Protein AF-A0A480A624-F1 (afdb_monomer_lite)

Sequence (75 aa):
MNYSKVLARKLPIGSGAIESLIRQVVNLRMKGNSKFWLRENAEIMLHLRCQWIAGNWNNFCNSIFISFINPQAVT

Foldseek 3Di:
DDVVVCVVVVHPPDCVVVVVVVVVVLCVVQDDPPRDDDPVRSVVVVVQVVCVVVVNNVVVVVVVVVCVVDVPPPD

Secondary structure (DSSP, 8-state):
--HHHHHHTT---SHHHHHHHHHHHHHHHH--TT----HHHHHHHHHHHHHHHTT-HHHHHHHHHHHHH-TTS--

Organism: NCBI:txid531300

pLDDT: mean 73.77, std 10.77, ran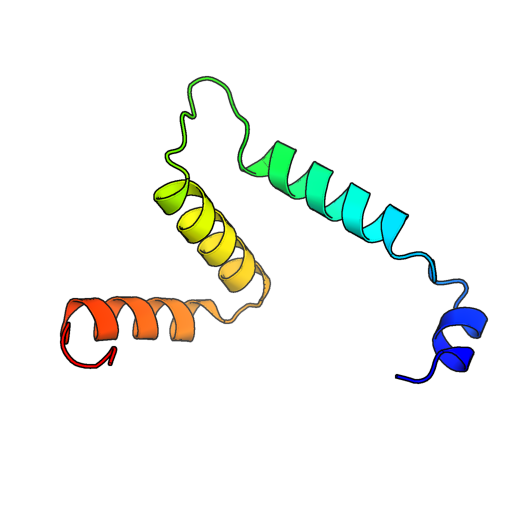ge [36.97, 85.19]

Structure (mmCIF, N/CA/C/O backbone):
data_AF-A0A480A624-F1
#
_entry.id   AF-A0A480A624-F1
#
loop_
_atom_site.group_PDB
_atom_site.id
_atom_site.type_symbol
_atom_site.label_atom_id
_atom_site.label_alt_id
_atom_site.label_comp_id
_atom_site.label_asym_id
_atom_site.label_entity_id
_atom_site.label_seq_id
_atom_site.pdbx_PDB_ins_code
_atom_site.Cartn_x
_atom_site.Cartn_y
_atom_site.Cartn_z
_atom_site.occupancy
_atom_site.B_iso_or_equiv
_atom_site.auth_seq_id
_atom_site.auth_comp_id
_atom_site.auth_asym_id
_atom_site.auth_atom_id
_atom_site.pdbx_PDB_model_num
ATOM 1 N N . MET A 1 1 ? 25.401 -10.564 -2.648 1.00 52.31 1 MET A N 1
ATOM 2 C CA . MET A 1 1 ? 24.824 -9.515 -3.520 1.00 52.31 1 MET A CA 1
ATOM 3 C C . MET A 1 1 ? 25.873 -9.151 -4.568 1.00 52.31 1 MET A C 1
ATOM 5 O O . MET A 1 1 ? 26.945 -8.708 -4.189 1.00 52.31 1 MET A O 1
ATOM 9 N N . ASN A 1 2 ? 25.669 -9.478 -5.851 1.00 54.84 2 ASN A N 1
ATOM 10 C CA . ASN A 1 2 ? 26.739 -9.392 -6.859 1.00 54.84 2 ASN A CA 1
ATOM 11 C C . ASN A 1 2 ? 26.770 -8.006 -7.533 1.00 54.84 2 ASN A C 1
ATOM 13 O O . ASN A 1 2 ? 26.120 -7.798 -8.560 1.00 54.84 2 ASN A O 1
ATOM 17 N N . TYR A 1 3 ? 27.505 -7.067 -6.932 1.00 56.62 3 TYR A N 1
ATOM 18 C CA . TYR A 1 3 ? 27.599 -5.661 -7.352 1.00 56.62 3 TYR A CA 1
ATOM 19 C C . TYR A 1 3 ? 27.988 -5.485 -8.830 1.00 56.62 3 TYR A C 1
ATOM 21 O O . TYR A 1 3 ? 27.443 -4.612 -9.505 1.00 56.62 3 TYR A O 1
ATOM 29 N N . SER A 1 4 ? 28.815 -6.379 -9.383 1.00 61.09 4 SER A N 1
ATOM 30 C CA . SER A 1 4 ? 29.239 -6.325 -10.790 1.00 61.09 4 SER A CA 1
ATOM 31 C C . SER A 1 4 ? 28.083 -6.485 -11.789 1.00 61.09 4 SER A C 1
ATOM 33 O O . SER A 1 4 ? 28.109 -5.887 -12.861 1.00 61.09 4 SER A O 1
ATOM 35 N N . LYS A 1 5 ? 27.021 -7.233 -11.441 1.00 61.06 5 LYS A N 1
ATOM 36 C CA . LYS A 1 5 ? 25.831 -7.389 -12.306 1.00 61.06 5 LYS A CA 1
ATOM 37 C C . LYS A 1 5 ? 24.936 -6.144 -12.307 1.00 61.06 5 LYS A C 1
ATOM 39 O O . LYS A 1 5 ? 24.256 -5.885 -13.297 1.00 61.06 5 LYS A O 1
ATOM 44 N N . VAL A 1 6 ? 24.925 -5.390 -11.208 1.00 62.06 6 VAL A N 1
ATOM 45 C CA . VAL A 1 6 ? 24.127 -4.160 -11.045 1.00 62.06 6 VAL A CA 1
ATOM 46 C C . VAL A 1 6 ? 24.772 -3.011 -11.825 1.00 62.06 6 VAL A C 1
ATOM 48 O O . VAL A 1 6 ? 24.083 -2.277 -12.531 1.00 62.06 6 VAL A O 1
ATOM 51 N N . LEU A 1 7 ? 26.106 -2.952 -11.786 1.00 60.72 7 LEU A N 1
ATOM 52 C CA . LEU A 1 7 ? 26.934 -2.013 -12.543 1.00 60.72 7 LEU A CA 1
ATOM 53 C C . LEU A 1 7 ? 26.782 -2.208 -14.060 1.00 60.72 7 LEU A C 1
ATOM 55 O O . LEU A 1 7 ? 26.547 -1.246 -14.789 1.00 60.72 7 LEU A O 1
ATOM 59 N N . ALA A 1 8 ? 26.798 -3.463 -14.526 1.00 64.81 8 ALA A N 1
ATOM 60 C CA . ALA A 1 8 ? 26.595 -3.806 -15.937 1.00 64.81 8 ALA A CA 1
ATOM 61 C C . ALA A 1 8 ? 25.201 -3.425 -16.474 1.00 64.81 8 ALA A C 1
ATOM 63 O O . ALA A 1 8 ? 25.041 -3.188 -17.668 1.00 64.81 8 ALA A O 1
ATOM 64 N N . ARG A 1 9 ? 24.187 -3.338 -15.601 1.00 68.69 9 ARG A N 1
ATOM 65 C CA . ARG A 1 9 ? 22.813 -2.951 -15.968 1.00 68.69 9 ARG A CA 1
ATOM 66 C C . ARG A 1 9 ? 22.546 -1.445 -15.867 1.00 68.69 9 ARG A C 1
ATOM 68 O O . ARG A 1 9 ? 21.400 -1.046 -16.047 1.00 68.69 9 ARG A O 1
ATOM 75 N N . LYS A 1 10 ? 23.562 -0.612 -15.575 1.00 58.41 10 LYS A N 1
ATOM 76 C CA . LYS A 1 10 ? 23.408 0.836 -15.303 1.00 58.41 10 LYS A CA 1
ATOM 77 C C . LYS A 1 10 ? 22.316 1.138 -14.267 1.00 58.41 10 LYS A C 1
ATOM 79 O O . LYS A 1 10 ? 21.670 2.183 -14.311 1.00 58.41 10 LYS A O 1
ATOM 84 N N . LEU A 1 11 ? 22.084 0.213 -13.341 1.00 58.69 11 LEU A N 1
ATOM 85 C CA . LEU A 1 11 ? 21.132 0.439 -12.265 1.00 58.69 11 LEU A CA 1
ATOM 86 C C . LEU A 1 11 ? 21.789 1.372 -11.242 1.00 58.69 11 LEU A C 1
ATOM 88 O O . LEU A 1 11 ? 22.983 1.215 -10.970 1.00 58.69 11 LEU A O 1
ATOM 92 N N . PRO A 1 12 ? 21.052 2.349 -10.688 1.00 56.94 12 PRO A N 1
ATOM 93 C CA . PRO A 1 12 ? 21.600 3.254 -9.691 1.00 56.94 12 PRO A CA 1
ATOM 94 C C . PRO A 1 12 ? 22.094 2.436 -8.492 1.00 56.94 12 PRO A C 1
ATOM 96 O O . PRO A 1 12 ? 21.319 1.794 -7.790 1.00 56.94 12 PRO A O 1
ATOM 99 N N . ILE A 1 13 ? 23.414 2.430 -8.308 1.00 59.22 13 ILE A N 1
ATOM 100 C CA . ILE A 1 13 ? 24.122 1.718 -7.232 1.00 59.22 13 ILE A CA 1
ATOM 101 C C . ILE A 1 13 ? 24.039 2.521 -5.925 1.00 59.22 13 ILE A C 1
ATOM 103 O O . ILE A 1 13 ? 24.199 1.975 -4.838 1.00 59.22 13 ILE A O 1
ATOM 107 N N . GLY A 1 14 ? 23.788 3.830 -6.041 1.00 61.31 14 GLY A N 1
ATOM 108 C CA . GLY A 1 14 ? 23.495 4.707 -4.919 1.00 61.31 14 GLY A CA 1
ATOM 109 C C . GLY A 1 14 ? 22.062 4.496 -4.449 1.00 61.31 14 GLY A C 1
ATOM 110 O O . GLY A 1 14 ? 21.113 4.765 -5.189 1.00 61.31 14 GLY A O 1
ATOM 111 N N . SER A 1 15 ? 21.908 4.055 -3.205 1.00 62.47 15 SER A N 1
ATOM 112 C CA . SER A 1 15 ? 20.608 3.878 -2.557 1.00 62.47 15 SER A CA 1
ATOM 113 C C . SER A 1 15 ? 19.806 5.183 -2.484 1.00 62.47 15 SER A C 1
ATOM 115 O O . SER A 1 15 ? 18.583 5.138 -2.532 1.00 62.47 15 SER A O 1
ATOM 117 N N . GLY A 1 16 ? 20.464 6.348 -2.501 1.00 73.38 16 GLY A N 1
ATOM 118 C CA . GLY A 1 16 ? 19.815 7.649 -2.306 1.00 73.38 16 GLY A CA 1
ATOM 119 C C . GLY A 1 16 ? 18.698 7.985 -3.302 1.00 73.38 16 GLY A C 1
ATOM 120 O O . GLY A 1 16 ? 17.681 8.553 -2.910 1.00 73.38 16 GLY A O 1
ATOM 121 N N . ALA A 1 17 ? 18.825 7.606 -4.579 1.00 75.69 17 ALA A N 1
ATOM 122 C CA . ALA A 1 17 ? 17.755 7.829 -5.559 1.00 75.69 17 ALA A CA 1
ATOM 123 C C . ALA A 1 17 ? 16.532 6.939 -5.276 1.00 75.69 17 ALA A C 1
ATOM 125 O O . ALA A 1 17 ? 15.389 7.381 -5.396 1.00 75.69 17 ALA A O 1
ATOM 126 N N . ILE A 1 18 ? 16.781 5.698 -4.854 1.00 78.19 18 ILE A N 1
ATOM 127 C CA . ILE A 1 18 ? 15.753 4.719 -4.495 1.00 78.19 18 ILE A CA 1
ATOM 128 C C . ILE A 1 18 ? 15.074 5.142 -3.185 1.00 78.19 18 ILE A C 1
ATOM 130 O O . ILE A 1 18 ? 13.850 5.191 -3.121 1.00 78.19 18 ILE A O 1
ATOM 134 N N . GLU A 1 19 ? 15.845 5.537 -2.172 1.00 78.88 19 GLU A N 1
ATOM 135 C CA . GLU A 1 19 ? 15.356 6.055 -0.889 1.00 78.88 19 GLU A CA 1
ATOM 136 C C . GLU A 1 19 ? 14.519 7.327 -1.071 1.00 78.88 19 GLU A C 1
ATOM 138 O O . GLU A 1 19 ? 13.434 7.449 -0.500 1.00 78.88 19 GLU A O 1
ATOM 143 N N . SER A 1 20 ? 14.978 8.255 -1.918 1.00 81.56 20 SER A N 1
ATOM 144 C CA . SER A 1 20 ? 14.231 9.468 -2.263 1.00 81.56 20 SER A CA 1
ATOM 145 C C . SER A 1 20 ? 12.910 9.134 -2.957 1.00 81.56 20 SER A C 1
ATOM 147 O O . SER A 1 20 ? 11.862 9.669 -2.589 1.00 81.56 20 SER A O 1
ATOM 149 N N . LEU A 1 21 ? 12.922 8.199 -3.911 1.00 80.75 21 LEU A N 1
ATOM 150 C CA . LEU A 1 21 ? 11.714 7.756 -4.604 1.00 80.75 21 LEU A CA 1
ATOM 151 C C . LEU A 1 21 ? 10.722 7.093 -3.641 1.00 80.75 21 LEU A C 1
ATOM 153 O O . LEU A 1 21 ? 9.539 7.434 -3.662 1.00 80.75 21 LEU A O 1
ATOM 157 N N . ILE A 1 22 ? 11.193 6.218 -2.749 1.00 80.94 22 ILE A N 1
ATOM 158 C CA . ILE A 1 22 ? 10.364 5.600 -1.706 1.00 80.94 22 ILE A CA 1
ATOM 159 C C . ILE A 1 22 ? 9.759 6.686 -0.812 1.00 80.94 22 ILE A C 1
ATOM 161 O O . ILE A 1 22 ? 8.548 6.696 -0.597 1.00 80.94 22 ILE A O 1
ATOM 165 N N . ARG A 1 23 ? 10.556 7.663 -0.359 1.00 84.44 23 ARG A N 1
ATOM 166 C CA . ARG A 1 23 ? 10.073 8.783 0.462 1.00 84.44 23 ARG A CA 1
ATOM 167 C C . ARG A 1 23 ? 9.004 9.608 -0.255 1.00 84.44 23 ARG A C 1
ATOM 169 O O . ARG A 1 23 ? 8.025 10.004 0.376 1.00 84.44 23 ARG A O 1
ATOM 176 N N . GLN A 1 24 ? 9.161 9.872 -1.551 1.00 85.19 24 GLN A N 1
ATOM 177 C CA . GLN A 1 24 ? 8.160 10.601 -2.335 1.00 85.19 24 GLN A CA 1
ATOM 178 C C . GLN A 1 24 ? 6.869 9.799 -2.507 1.00 85.19 24 GLN A C 1
ATOM 180 O O . GLN A 1 24 ? 5.789 10.334 -2.265 1.00 85.19 24 GLN A O 1
ATOM 185 N N . VAL A 1 25 ? 6.962 8.513 -2.849 1.00 82.75 25 VAL A N 1
ATOM 186 C CA . VAL A 1 25 ? 5.794 7.630 -2.986 1.00 82.75 25 VAL A CA 1
ATOM 187 C C . V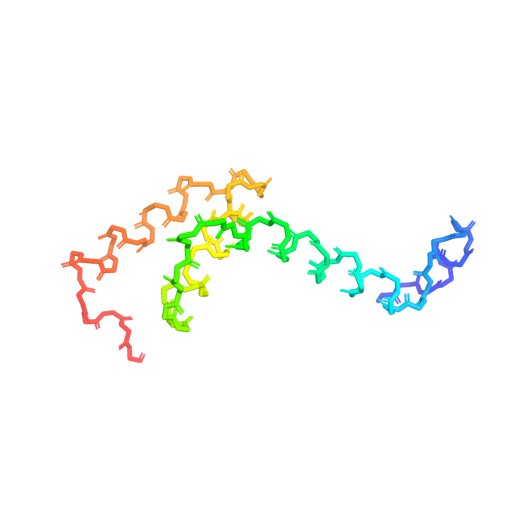AL A 1 25 ? 5.041 7.510 -1.661 1.00 82.75 25 VAL A C 1
ATOM 189 O O . VAL A 1 25 ? 3.820 7.654 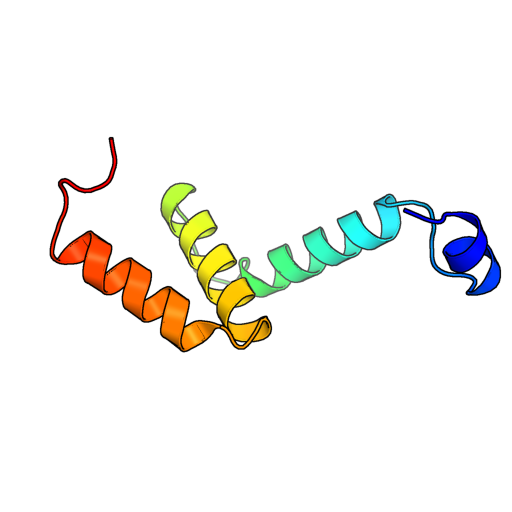-1.63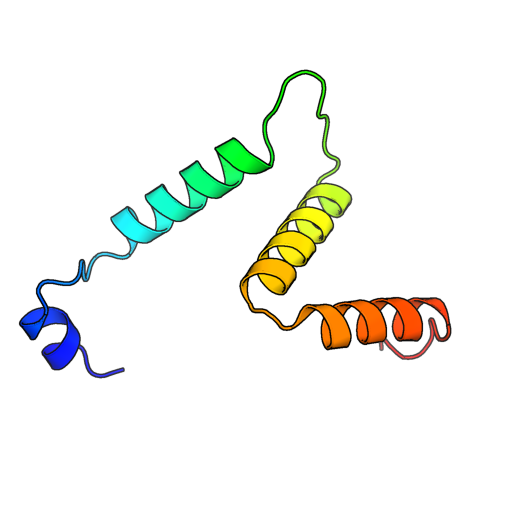9 1.00 82.75 25 VAL A O 1
ATOM 192 N N . VAL A 1 26 ? 5.753 7.315 -0.548 1.00 84.19 26 VAL A N 1
ATOM 193 C CA . VAL A 1 26 ? 5.157 7.263 0.795 1.00 84.19 26 VAL A CA 1
ATOM 194 C C . VAL A 1 26 ? 4.467 8.585 1.127 1.00 84.19 26 VAL A C 1
ATOM 196 O O . VAL A 1 26 ? 3.300 8.579 1.516 1.00 84.19 26 VAL A O 1
ATOM 199 N N . ASN A 1 27 ? 5.127 9.723 0.894 1.00 84.50 27 ASN A N 1
ATOM 200 C CA . ASN A 1 27 ? 4.516 11.034 1.109 1.00 84.50 27 ASN A CA 1
ATOM 201 C C . ASN A 1 27 ? 3.251 11.228 0.265 1.00 84.50 27 ASN A C 1
ATOM 203 O O . ASN A 1 27 ? 2.237 11.639 0.810 1.00 84.50 27 ASN A O 1
ATOM 207 N N . LEU A 1 28 ? 3.261 10.890 -1.026 1.00 83.19 28 LEU A N 1
ATOM 208 C CA . LEU A 1 28 ? 2.089 11.032 -1.902 1.00 83.19 28 LEU A CA 1
ATOM 209 C C . LEU A 1 28 ? 0.919 10.124 -1.497 1.00 83.19 28 LEU A C 1
ATOM 211 O O . LEU A 1 28 ? -0.240 10.454 -1.739 1.00 83.19 28 LEU A O 1
ATOM 215 N N . ARG A 1 29 ? 1.203 8.957 -0.909 1.00 81.12 29 ARG A N 1
ATOM 216 C CA . ARG A 1 29 ? 0.170 7.993 -0.501 1.00 81.12 29 ARG A CA 1
ATOM 217 C C . ARG A 1 29 ? -0.398 8.285 0.882 1.00 81.12 29 ARG A C 1
ATOM 219 O O . ARG A 1 29 ? -1.599 8.106 1.092 1.00 81.12 29 ARG A O 1
ATOM 226 N N . MET A 1 30 ? 0.446 8.723 1.810 1.00 81.50 30 MET A N 1
ATOM 227 C CA . MET A 1 30 ? 0.050 8.976 3.194 1.00 81.50 30 MET A CA 1
ATOM 228 C C . MET A 1 30 ? -0.425 10.415 3.403 1.00 81.50 30 MET A C 1
ATOM 230 O O . MET A 1 30 ? -1.403 10.633 4.118 1.00 81.50 30 MET A O 1
ATOM 234 N N . LYS A 1 31 ? 0.200 11.402 2.752 1.00 78.38 31 LYS A N 1
ATOM 235 C CA . LYS A 1 31 ? -0.183 12.813 2.862 1.00 78.38 31 LYS A CA 1
ATOM 236 C C . LYS A 1 31 ? -1.394 13.097 1.975 1.00 78.38 31 LYS A C 1
ATOM 238 O O . LYS A 1 31 ? -1.422 12.760 0.797 1.00 78.38 31 LYS A O 1
ATOM 243 N N . GLY A 1 32 ? -2.406 13.732 2.545 1.00 77.88 32 GLY A N 1
ATOM 244 C CA . GLY A 1 32 ? -3.580 14.223 1.832 1.00 77.88 32 GLY A CA 1
ATOM 245 C C . GLY A 1 32 ? -4.365 15.168 2.730 1.00 77.88 32 GLY A C 1
ATOM 246 O O . GLY A 1 32 ? -4.218 15.119 3.952 1.00 77.88 32 GLY A O 1
ATOM 247 N N . ASN A 1 33 ? -5.168 16.043 2.134 1.00 68.62 33 ASN A N 1
ATOM 248 C CA . ASN A 1 33 ? -5.977 17.008 2.870 1.00 68.62 33 ASN A CA 1
ATOM 249 C C . ASN A 1 33 ? -6.863 16.261 3.883 1.00 68.62 33 ASN A C 1
ATOM 251 O O . ASN A 1 33 ? -7.484 15.253 3.544 1.00 68.62 33 ASN A O 1
ATOM 255 N N . SER A 1 34 ? -6.854 16.724 5.135 1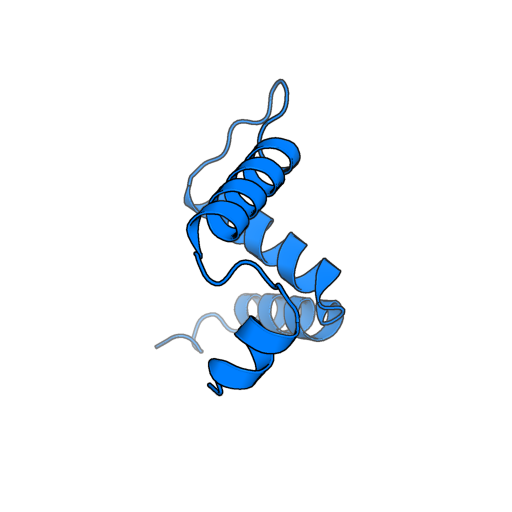.00 70.31 34 SER A N 1
ATOM 256 C CA . SER A 1 34 ? -7.593 16.136 6.265 1.00 70.31 34 SER A CA 1
ATOM 257 C C . SER A 1 34 ? -7.160 14.730 6.718 1.00 70.31 34 SER A C 1
ATOM 259 O O . SER A 1 34 ? -7.861 14.113 7.517 1.00 70.31 34 SER A O 1
ATOM 261 N N . LYS A 1 35 ? -6.000 14.214 6.280 1.00 70.94 35 LYS A N 1
ATOM 262 C CA . LYS A 1 35 ? -5.430 12.959 6.803 1.00 70.94 35 LYS A CA 1
ATOM 263 C C . LYS A 1 35 ? -4.425 13.247 7.914 1.00 70.94 35 LYS A C 1
ATOM 265 O O . LYS A 1 35 ? -3.264 13.553 7.644 1.00 70.94 35 LYS A O 1
ATOM 270 N N . PHE A 1 36 ? -4.874 13.125 9.158 1.00 73.31 36 PHE A N 1
ATOM 271 C CA . PHE A 1 36 ? -4.008 13.157 10.332 1.00 73.31 36 PHE A CA 1
ATOM 272 C C . PHE A 1 36 ? -3.709 11.726 10.769 1.00 73.31 36 PHE A C 1
ATOM 274 O O . PHE A 1 36 ? -4.622 10.942 11.021 1.00 73.31 36 PHE A O 1
ATOM 281 N N . TRP A 1 37 ? -2.425 11.380 10.826 1.00 77.25 37 TRP A N 1
ATOM 282 C CA . TRP A 1 37 ? -1.974 10.048 11.205 1.00 77.25 37 TRP A CA 1
ATOM 283 C C . TRP A 1 37 ? -1.322 10.083 12.581 1.00 77.25 37 TRP A C 1
ATOM 285 O O . TRP A 1 37 ? -0.401 10.864 12.818 1.00 77.25 37 TRP A O 1
ATOM 295 N N . LEU A 1 38 ? -1.756 9.187 13.463 1.00 79.75 38 LEU A N 1
ATOM 296 C CA . LEU A 1 38 ? -0.954 8.767 14.610 1.00 79.75 38 LEU A CA 1
ATOM 297 C C . LEU A 1 38 ? 0.155 7.842 14.096 1.00 79.75 38 LEU A C 1
ATOM 299 O O . LEU A 1 38 ? -0.079 7.081 13.158 1.00 79.75 38 LEU A O 1
ATOM 303 N N . ARG A 1 39 ? 1.359 7.915 14.679 1.00 76.75 39 ARG A N 1
ATOM 304 C CA . ARG A 1 39 ? 2.544 7.181 14.191 1.00 76.75 39 ARG A CA 1
ATOM 305 C C . ARG A 1 39 ? 2.272 5.679 14.036 1.00 76.75 39 ARG A C 1
ATOM 307 O O . ARG A 1 39 ? 2.596 5.115 12.997 1.00 76.75 39 ARG A O 1
ATOM 314 N N . GLU A 1 40 ? 1.614 5.085 15.024 1.00 76.31 40 GLU A N 1
ATOM 315 C CA . GLU A 1 40 ? 1.238 3.666 15.051 1.00 76.31 40 GLU A CA 1
ATOM 316 C C . GLU A 1 40 ? 0.283 3.315 13.896 1.00 76.31 40 GLU A C 1
ATOM 318 O O . GLU A 1 40 ? 0.521 2.388 13.125 1.00 76.31 40 GLU A O 1
ATOM 323 N N . ASN A 1 41 ? -0.749 4.137 13.686 1.00 79.19 41 ASN A N 1
ATOM 324 C CA . ASN A 1 41 ? -1.723 3.941 12.608 1.00 79.19 41 ASN A CA 1
ATOM 325 C C . ASN A 1 41 ? -1.106 4.158 11.217 1.00 79.19 41 ASN A C 1
ATOM 327 O O . ASN A 1 41 ? -1.515 3.520 10.245 1.00 79.19 41 ASN A O 1
ATOM 331 N N . ALA A 1 42 ? -0.128 5.063 11.114 1.00 83.62 42 ALA A N 1
ATOM 332 C CA . ALA A 1 42 ? 0.597 5.339 9.881 1.00 83.62 42 ALA A CA 1
ATOM 333 C C . ALA A 1 42 ? 1.403 4.107 9.440 1.00 83.62 42 ALA A C 1
ATOM 335 O O . ALA A 1 42 ? 1.311 3.686 8.287 1.00 83.62 42 ALA A O 1
ATOM 336 N N . GLU A 1 43 ? 2.161 3.512 10.360 1.00 81.94 43 GLU A N 1
ATOM 337 C CA . GLU A 1 43 ? 3.006 2.352 10.075 1.00 81.94 43 GLU A CA 1
ATOM 338 C C . GLU A 1 43 ? 2.180 1.156 9.590 1.00 81.94 43 GLU A C 1
ATOM 340 O O . GLU A 1 43 ? 2.473 0.588 8.535 1.00 81.94 43 GLU A O 1
ATOM 345 N N . ILE A 1 44 ? 1.079 0.854 10.285 1.00 82.19 44 ILE A N 1
ATOM 346 C CA . ILE A 1 44 ? 0.171 -0.240 9.919 1.00 82.19 44 ILE A CA 1
ATOM 347 C C . ILE A 1 44 ? -0.419 -0.011 8.520 1.00 82.19 44 ILE A C 1
ATOM 349 O O . ILE A 1 44 ? -0.435 -0.923 7.691 1.00 82.19 44 ILE A O 1
ATOM 353 N N . MET A 1 45 ? -0.859 1.213 8.212 1.00 82.81 45 MET A N 1
ATOM 354 C CA . MET A 1 45 ? -1.413 1.545 6.894 1.00 82.81 45 MET A CA 1
ATOM 355 C C . MET A 1 45 ? -0.379 1.504 5.772 1.00 82.81 45 MET A C 1
ATOM 357 O O . MET A 1 45 ? -0.710 1.110 4.650 1.00 82.81 45 MET A O 1
ATOM 361 N N . LEU A 1 46 ? 0.867 1.890 6.041 1.00 85.12 46 LEU A N 1
ATOM 362 C CA . LEU A 1 46 ? 1.945 1.738 5.071 1.00 85.12 46 LEU A CA 1
ATOM 363 C C . LEU A 1 46 ? 2.211 0.254 4.800 1.00 85.12 46 LEU A C 1
ATOM 365 O O . LEU A 1 46 ? 2.274 -0.159 3.642 1.00 85.12 46 LEU A O 1
ATOM 369 N N . HIS A 1 47 ? 2.297 -0.553 5.857 1.00 82.75 47 HIS A N 1
ATOM 370 C CA . HIS A 1 47 ? 2.563 -1.983 5.754 1.00 82.75 47 HIS A CA 1
ATOM 371 C C . HIS A 1 47 ? 1.453 -2.721 4.989 1.00 82.75 47 HIS A C 1
ATOM 373 O O . HIS A 1 47 ? 1.737 -3.471 4.056 1.00 82.75 47 HIS A O 1
ATOM 379 N N . LEU A 1 48 ? 0.188 -2.405 5.282 1.00 83.38 48 LEU A N 1
ATOM 380 C CA . LEU A 1 48 ? -0.998 -2.866 4.551 1.00 83.38 48 LEU A CA 1
ATOM 381 C C . LEU A 1 48 ? -0.864 -2.636 3.034 1.00 83.38 48 LEU A C 1
ATOM 383 O O . LEU A 1 48 ? -1.103 -3.535 2.226 1.00 83.38 48 LEU A O 1
ATOM 387 N N . ARG A 1 49 ? -0.459 -1.425 2.633 1.00 81.81 49 ARG A N 1
ATOM 388 C CA . ARG A 1 49 ? -0.297 -1.053 1.219 1.00 81.81 49 ARG A CA 1
ATOM 389 C C . ARG A 1 49 ? 0.867 -1.791 0.561 1.00 81.81 49 ARG A C 1
ATOM 391 O O . ARG A 1 49 ? 0.740 -2.185 -0.596 1.00 81.81 49 ARG A O 1
ATOM 398 N N . CYS A 1 50 ? 1.967 -2.004 1.279 1.00 83.38 50 CYS A N 1
ATOM 399 C CA . CYS A 1 50 ? 3.091 -2.801 0.789 1.00 83.38 50 CYS A CA 1
ATOM 400 C C . CYS A 1 50 ? 2.677 -4.255 0.531 1.00 83.38 50 CYS A C 1
ATOM 402 O O . CYS A 1 50 ? 2.969 -4.786 -0.538 1.00 83.38 50 CYS A O 1
ATOM 404 N N . GLN A 1 51 ? 1.933 -4.868 1.455 1.00 83.19 51 GLN A N 1
ATOM 405 C CA . GLN A 1 51 ? 1.467 -6.253 1.319 1.00 83.19 51 GLN A CA 1
ATOM 406 C C . GLN A 1 51 ? 0.444 -6.426 0.193 1.00 83.19 51 GLN A C 1
ATOM 408 O O . GLN A 1 51 ? 0.450 -7.447 -0.497 1.00 83.19 51 GLN A O 1
ATOM 413 N N . TRP A 1 52 ? -0.382 -5.402 -0.047 1.00 80.62 52 TRP A N 1
ATOM 414 C CA . TRP A 1 52 ? -1.260 -5.347 -1.214 1.00 80.62 52 TRP A CA 1
ATOM 415 C C . TRP A 1 52 ? -0.470 -5.379 -2.531 1.00 80.62 52 TRP A C 1
ATOM 417 O O . TRP A 1 52 ? -0.781 -6.170 -3.416 1.00 80.62 52 TRP A O 1
ATOM 427 N N . ILE A 1 53 ? 0.580 -4.558 -2.658 1.00 81.31 53 ILE A N 1
ATOM 428 C CA . ILE A 1 53 ? 1.431 -4.519 -3.863 1.00 81.31 53 ILE A CA 1
ATOM 429 C C . ILE A 1 53 ? 2.233 -5.820 -4.020 1.00 81.31 53 ILE A C 1
ATOM 431 O O . ILE A 1 53 ? 2.442 -6.277 -5.140 1.00 81.31 53 ILE A O 1
ATOM 435 N N . ALA A 1 54 ? 2.648 -6.439 -2.913 1.00 83.50 54 ALA A N 1
ATOM 436 C CA . ALA A 1 54 ? 3.375 -7.706 -2.913 1.00 83.50 54 ALA A CA 1
ATOM 437 C C . ALA A 1 54 ? 2.513 -8.921 -3.315 1.00 83.50 54 ALA A C 1
ATOM 439 O O . ALA A 1 54 ? 3.044 -10.023 -3.433 1.00 83.50 54 ALA A O 1
ATOM 440 N N . GLY A 1 55 ? 1.194 -8.757 -3.496 1.00 83.38 55 GLY A N 1
ATOM 441 C CA . GLY A 1 55 ? 0.278 -9.853 -3.833 1.00 83.38 55 GLY A CA 1
ATOM 442 C C . GLY A 1 55 ? 0.043 -10.845 -2.689 1.00 83.38 55 GLY A C 1
ATOM 443 O O . GLY A 1 55 ? -0.636 -11.850 -2.878 1.00 83.38 55 GLY A O 1
ATOM 444 N N . ASN A 1 56 ? 0.556 -10.560 -1.488 1.00 80.50 56 ASN A N 1
ATOM 445 C CA . ASN A 1 56 ? 0.465 -11.437 -0.320 1.00 80.50 56 ASN A CA 1
ATOM 446 C C . ASN A 1 56 ? -0.670 -11.030 0.638 1.00 80.50 56 ASN A C 1
ATOM 448 O O . ASN A 1 56 ? -0.600 -11.217 1.855 1.00 80.50 56 ASN A O 1
ATOM 452 N N . TRP A 1 57 ? -1.729 -10.441 0.082 1.00 78.31 57 TRP A N 1
ATOM 453 C CA . TRP A 1 57 ? -2.853 -9.900 0.842 1.00 78.31 57 TRP A CA 1
ATOM 454 C C . TRP A 1 57 ? -3.536 -10.953 1.718 1.00 78.31 57 TRP A C 1
ATOM 456 O O . TRP A 1 57 ? -3.842 -10.694 2.879 1.00 78.31 57 TRP A O 1
ATOM 466 N N . ASN A 1 58 ? -3.716 -12.164 1.187 1.00 79.06 58 ASN A N 1
ATOM 467 C CA . ASN A 1 58 ? -4.402 -13.241 1.895 1.00 79.06 58 ASN A CA 1
ATOM 468 C C . ASN A 1 58 ? -3.653 -13.672 3.166 1.00 79.06 58 ASN A C 1
ATOM 470 O O . ASN A 1 58 ? -4.261 -13.840 4.219 1.00 79.06 58 ASN A O 1
ATOM 474 N N . ASN A 1 59 ? -2.326 -13.805 3.088 1.00 80.62 59 ASN A N 1
ATOM 475 C CA . ASN A 1 59 ? -1.502 -14.167 4.240 1.00 80.62 59 ASN A CA 1
ATOM 476 C C . ASN A 1 59 ? -1.464 -13.042 5.281 1.00 80.62 59 ASN A C 1
ATOM 478 O O . ASN A 1 59 ? -1.553 -13.312 6.476 1.00 80.62 59 ASN A O 1
ATOM 482 N N . PHE A 1 60 ? -1.405 -11.787 4.826 1.00 81.38 60 PHE A N 1
ATOM 483 C CA . PHE A 1 60 ? -1.463 -10.628 5.710 1.00 81.38 60 PHE A CA 1
ATOM 484 C C . PHE A 1 60 ? -2.797 -10.549 6.461 1.00 81.38 60 PHE A C 1
ATOM 486 O O . PHE A 1 60 ? -2.793 -10.473 7.687 1.00 81.38 60 PHE A O 1
ATOM 493 N N . CYS A 1 61 ? -3.933 -10.636 5.757 1.00 79.44 61 CYS A N 1
ATOM 494 C CA . CYS A 1 61 ? -5.250 -10.679 6.394 1.00 79.44 61 CYS A CA 1
ATOM 495 C C . CYS A 1 61 ? -5.338 -11.834 7.388 1.00 79.44 61 CYS A C 1
ATOM 497 O O . CYS A 1 61 ? -5.728 -11.609 8.529 1.00 79.44 61 CYS A O 1
ATOM 499 N N . ASN A 1 62 ? -4.918 -13.040 6.997 1.00 81.75 62 ASN A N 1
ATOM 500 C CA . ASN A 1 62 ? -4.922 -14.191 7.893 1.00 81.75 62 ASN A CA 1
ATOM 501 C C . ASN A 1 62 ? -4.080 -13.939 9.156 1.00 81.75 62 ASN A C 1
ATOM 503 O O . ASN A 1 62 ? -4.538 -14.233 10.251 1.00 81.75 62 ASN A O 1
ATOM 507 N N . SER A 1 63 ? -2.892 -13.343 9.030 1.00 79.88 63 SER A N 1
ATOM 508 C CA . SER A 1 63 ? -2.033 -12.996 10.172 1.00 79.88 63 SER A CA 1
ATOM 509 C C . SER A 1 63 ? -2.697 -11.989 11.122 1.00 79.88 63 SER A C 1
ATOM 511 O O . SER A 1 63 ? -2.727 -12.206 12.333 1.00 79.88 63 SER A O 1
ATOM 513 N N . ILE A 1 64 ? -3.314 -10.934 10.579 1.00 81.38 64 ILE A N 1
ATOM 514 C CA . ILE A 1 64 ? -4.047 -9.935 11.373 1.00 81.38 64 ILE A CA 1
ATOM 515 C C . ILE A 1 64 ? -5.248 -10.571 12.084 1.00 81.38 64 ILE A C 1
ATOM 517 O O . ILE A 1 64 ? -5.440 -10.354 13.279 1.00 81.38 64 ILE A O 1
ATOM 521 N N . PHE A 1 65 ? -6.037 -11.384 11.376 1.00 79.50 65 PHE A N 1
ATOM 522 C CA . PHE A 1 65 ? -7.193 -12.066 11.957 1.00 79.50 65 PHE A CA 1
ATOM 523 C C . PHE A 1 65 ? -6.783 -13.051 13.058 1.00 79.50 65 PHE A C 1
ATOM 525 O O . PHE A 1 65 ? -7.386 -13.045 14.126 1.00 79.50 65 PHE A O 1
ATOM 532 N N . ILE A 1 66 ? -5.730 -13.846 12.844 1.00 77.50 66 ILE A N 1
ATOM 533 C CA . ILE A 1 66 ? -5.195 -14.770 13.855 1.00 77.50 66 ILE A CA 1
ATOM 534 C C . ILE A 1 66 ? -4.697 -13.995 15.083 1.00 77.50 66 ILE A C 1
ATOM 536 O O . ILE A 1 66 ? -5.004 -14.383 16.207 1.00 77.50 66 ILE A O 1
ATOM 540 N N . SER A 1 67 ? -3.987 -12.880 14.884 1.00 74.12 67 SER A N 1
ATOM 541 C CA . SER A 1 67 ? -3.509 -12.027 15.979 1.00 74.12 67 SER A CA 1
ATOM 542 C C . SER A 1 67 ? -4.651 -11.397 16.781 1.00 74.12 67 SER A C 1
ATOM 544 O O . SER A 1 67 ? -4.497 -11.187 17.981 1.00 74.12 67 SER A O 1
ATOM 546 N N . PHE A 1 68 ? -5.782 -11.088 16.141 1.00 74.56 68 PHE A N 1
ATOM 547 C CA . PHE A 1 68 ? -6.964 -10.552 16.819 1.00 74.56 68 PHE A CA 1
ATOM 548 C C . PHE A 1 68 ? -7.724 -11.632 17.603 1.00 74.56 68 PHE A C 1
ATOM 550 O O . PHE A 1 68 ? -8.267 -11.361 18.669 1.00 74.56 68 PHE A O 1
ATOM 557 N N . ILE A 1 69 ? -7.746 -12.865 17.088 1.00 78.31 69 ILE A N 1
ATOM 558 C CA . ILE A 1 69 ? -8.423 -14.010 17.715 1.00 78.31 69 ILE A CA 1
ATOM 559 C C . ILE A 1 69 ? -7.591 -14.599 18.867 1.00 78.31 69 ILE A C 1
ATOM 561 O O . ILE A 1 69 ? -8.166 -15.074 19.844 1.00 78.31 69 ILE A O 1
ATOM 565 N N . ASN A 1 70 ? -6.257 -14.559 18.787 1.00 64.00 70 ASN A N 1
ATOM 566 C CA . ASN A 1 70 ? -5.366 -15.062 19.831 1.00 64.00 70 ASN A CA 1
ATOM 567 C C . ASN A 1 70 ? -4.314 -14.011 20.248 1.00 64.00 70 ASN A C 1
ATOM 569 O O . ASN A 1 70 ? -3.200 -14.008 19.715 1.00 64.00 70 ASN A O 1
ATOM 573 N N . PRO A 1 71 ? -4.614 -13.150 21.237 1.00 62.12 71 PRO A N 1
ATOM 574 C CA . PRO A 1 71 ? -3.696 -12.101 21.689 1.00 62.12 71 PRO A CA 1
ATOM 575 C C . PRO A 1 71 ? -2.482 -12.625 22.4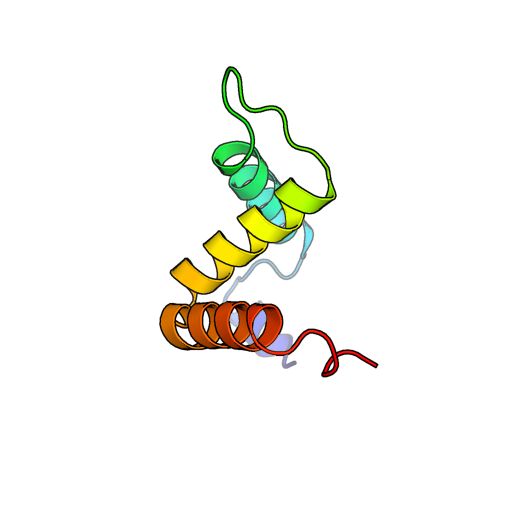84 1.00 62.12 71 PRO A C 1
ATOM 577 O O . PRO A 1 71 ? -1.662 -11.831 22.928 1.00 62.12 71 PRO A O 1
ATOM 580 N N . GLN A 1 72 ? -2.357 -13.940 22.708 1.00 56.34 72 GLN A N 1
ATOM 581 C CA . GLN A 1 72 ? -1.302 -14.552 23.535 1.00 56.34 72 GLN A CA 1
ATOM 582 C C . GLN A 1 72 ? -0.124 -15.130 22.723 1.00 56.34 72 GLN A C 1
ATOM 584 O O . GLN A 1 72 ? 0.783 -15.710 23.304 1.00 56.34 72 GLN A O 1
ATOM 589 N N . ALA A 1 73 ? -0.122 -15.010 21.389 1.00 51.78 73 ALA A N 1
ATOM 590 C CA . ALA A 1 73 ? 0.928 -15.587 20.534 1.00 51.78 73 ALA A CA 1
ATOM 591 C C . ALA A 1 73 ? 2.135 -14.659 20.286 1.00 51.78 73 ALA A C 1
ATOM 593 O O . ALA A 1 73 ? 3.066 -15.043 19.581 1.00 51.78 73 ALA A O 1
ATOM 594 N N . VAL A 1 74 ? 2.121 -13.445 20.841 1.00 51.84 74 VAL A N 1
ATOM 595 C CA . VAL A 1 74 ? 3.246 -12.509 20.783 1.00 51.84 74 VAL A CA 1
ATOM 596 C C . VAL A 1 74 ? 3.896 -12.446 22.167 1.00 51.84 74 VAL A C 1
ATOM 598 O O . VAL A 1 74 ? 3.483 -11.700 23.049 1.00 51.84 74 VAL A O 1
ATOM 601 N N . THR A 1 75 ? 4.870 -13.319 22.406 1.00 36.97 75 THR A N 1
ATOM 602 C CA . THR A 1 75 ? 5.855 -13.186 23.491 1.00 36.97 75 THR A CA 1
ATOM 603 C C . THR A 1 75 ? 7.214 -13.570 22.937 1.00 36.97 75 THR A C 1
ATOM 605 O O . THR A 1 75 ? 7.264 -14.560 22.173 1.00 36.97 75 THR A O 1
#

Radius of gyration: 17.42 Å; chains: 1; bounding box: 38×33×40 Å